Protein AF-X1P5M4-F1 (afdb_monomer_lite)

Sequence (66 aa):
ENQCMEFLASIIDVKVEDLKDPELFPVDSILDILKVLAEHEDVKAFFTKLGALLKTPVFKEFSKKV

pLDDT: mean 70.75, std 8.05, range [46.34, 84.0]

Organism: NCBI:txid412755

Foldseek 3Di:
DVVVLCVLCVVVVHDSVLCVDCVNPVPPDVVVVVVVQCVPPVSVVVVVVVVVVCPDVVVVVVVVVD

Radius of gyration: 14.31 Å; chains: 1; bounding box: 27×23×36 Å

Secondary structure (DSSP, 8-state):
-HHHHHHHHHHHT--TTGGG-TTTS--S-HHHHHHHHHHSHHHHHHHHHHHHHHTSHHHHHHTTT-

Structure (mmCIF, N/CA/C/O backbone):
data_AF-X1P5M4-F1
#
_entry.id   AF-X1P5M4-F1
#
loop_
_atom_site.group_PDB
_atom_site.id
_atom_site.type_symbol
_atom_site.label_atom_id
_atom_site.label_alt_id
_atom_site.label_comp_id
_atom_site.label_asym_id
_atom_site.label_entity_id
_atom_site.label_seq_id
_atom_site.pdbx_PDB_ins_code
_atom_site.Cartn_x
_atom_site.Cartn_y
_atom_site.Cartn_z
_atom_site.occupancy
_atom_site.B_iso_or_equiv
_atom_site.auth_seq_id
_atom_site.auth_comp_id
_atom_site.auth_asym_id
_atom_site.auth_atom_id
_atom_site.pdbx_PDB_model_num
ATOM 1 N N . GLU A 1 1 ? 7.085 -8.417 4.850 1.00 56.12 1 GLU A N 1
ATOM 2 C CA . GLU A 1 1 ? 7.480 -7.760 3.586 1.00 56.12 1 GLU A CA 1
ATOM 3 C C . GLU A 1 1 ? 6.713 -8.325 2.390 1.00 56.12 1 GLU A C 1
ATOM 5 O O . GLU A 1 1 ? 5.937 -7.581 1.810 1.00 56.12 1 GLU A O 1
ATOM 10 N N . ASN A 1 2 ? 6.791 -9.634 2.108 1.00 65.12 2 ASN A N 1
ATOM 11 C CA . ASN A 1 2 ? 6.046 -10.270 1.002 1.00 65.12 2 ASN A CA 1
ATOM 12 C C . ASN A 1 2 ? 4.526 -10.018 1.021 1.00 65.12 2 ASN A C 1
ATOM 14 O O . ASN A 1 2 ? 3.968 -9.638 0.001 1.00 65.12 2 ASN A O 1
ATOM 18 N N . GLN A 1 3 ? 3.878 -10.109 2.187 1.00 68.81 3 GLN A N 1
ATOM 19 C CA . GLN A 1 3 ? 2.436 -9.838 2.318 1.00 68.81 3 GLN A CA 1
ATOM 20 C C . GLN A 1 3 ? 2.048 -8.392 1.960 1.00 68.81 3 GLN A C 1
ATOM 22 O O . GLN A 1 3 ? 0.960 -8.148 1.447 1.00 68.81 3 GLN A O 1
ATOM 27 N N . CYS A 1 4 ? 2.933 -7.421 2.211 1.00 68.19 4 CYS A N 1
ATOM 28 C CA . CYS A 1 4 ? 2.682 -6.031 1.832 1.00 68.19 4 CYS A CA 1
ATOM 29 C C . CYS A 1 4 ? 2.798 -5.845 0.315 1.00 68.19 4 CYS A C 1
ATOM 31 O O . CYS A 1 4 ? 2.003 -5.116 -0.266 1.00 68.19 4 CYS A O 1
ATOM 33 N N . MET A 1 5 ? 3.759 -6.521 -0.320 1.00 71.38 5 MET A N 1
ATOM 34 C CA . MET A 1 5 ? 3.940 -6.475 -1.774 1.00 71.38 5 MET A CA 1
ATOM 35 C C . MET A 1 5 ? 2.777 -7.140 -2.515 1.00 71.38 5 MET A C 1
ATOM 37 O O . MET A 1 5 ? 2.286 -6.587 -3.489 1.00 71.38 5 MET A O 1
ATOM 41 N N . GLU A 1 6 ? 2.287 -8.279 -2.022 1.00 77.56 6 GLU A N 1
ATOM 42 C CA . GLU A 1 6 ? 1.096 -8.953 -2.562 1.00 77.56 6 GLU A CA 1
ATOM 43 C C . GLU A 1 6 ? -0.148 -8.063 -2.483 1.00 77.56 6 GLU A C 1
ATOM 45 O O . GLU A 1 6 ? -0.904 -7.948 -3.447 1.00 77.56 6 GLU A O 1
ATOM 50 N N . PHE A 1 7 ? -0.337 -7.377 -1.354 1.00 76.44 7 PHE A N 1
ATOM 51 C CA . PHE A 1 7 ? -1.442 -6.441 -1.189 1.00 76.44 7 PHE A CA 1
ATOM 52 C C . PHE A 1 7 ? -1.338 -5.252 -2.152 1.00 76.44 7 PHE A C 1
ATOM 54 O O . PHE A 1 7 ? -2.314 -4.924 -2.823 1.00 76.44 7 PHE A O 1
ATOM 61 N N . LEU A 1 8 ? -0.160 -4.637 -2.268 1.00 72.81 8 LEU A N 1
ATOM 62 C CA . LEU A 1 8 ? 0.061 -3.524 -3.195 1.00 72.81 8 LEU A CA 1
ATOM 63 C C . LEU A 1 8 ? -0.175 -3.943 -4.648 1.00 72.81 8 LEU A C 1
ATOM 65 O O . LEU A 1 8 ? -0.900 -3.251 -5.356 1.00 72.81 8 LEU A O 1
ATOM 69 N N . ALA A 1 9 ? 0.356 -5.099 -5.052 1.00 77.25 9 ALA A N 1
ATOM 70 C CA . ALA A 1 9 ? 0.149 -5.678 -6.375 1.00 77.25 9 ALA A CA 1
ATOM 71 C C . ALA A 1 9 ? -1.349 -5.868 -6.677 1.00 77.25 9 ALA A C 1
ATOM 73 O O . ALA A 1 9 ? -1.819 -5.490 -7.746 1.00 77.25 9 ALA A O 1
ATOM 74 N N . SER A 1 10 ? -2.121 -6.348 -5.692 1.00 78.44 10 SER A N 1
ATOM 75 C CA . SER A 1 10 ? -3.572 -6.533 -5.831 1.00 78.44 10 SER A CA 1
ATOM 76 C C . SER A 1 10 ? -4.372 -5.229 -5.934 1.00 78.44 10 SER A C 1
ATOM 78 O O . SER A 1 10 ? -5.424 -5.214 -6.563 1.00 78.44 10 SER A O 1
ATOM 80 N N . ILE A 1 11 ? -3.899 -4.135 -5.327 1.00 77.19 11 ILE A N 1
ATOM 81 C CA . ILE A 1 11 ? -4.584 -2.834 -5.383 1.00 77.19 11 ILE A CA 1
ATOM 82 C C . ILE A 1 11 ? -4.440 -2.200 -6.765 1.00 77.19 11 ILE A C 1
ATOM 84 O O . ILE A 1 11 ? -5.371 -1.557 -7.242 1.00 77.19 11 ILE A O 1
ATOM 88 N N . ILE A 1 12 ? -3.266 -2.349 -7.376 1.00 72.88 12 ILE A N 1
ATOM 89 C CA . ILE A 1 12 ? -2.912 -1.670 -8.628 1.00 72.88 12 ILE A CA 1
ATOM 90 C C . ILE A 1 12 ? -3.006 -2.592 -9.853 1.00 72.88 12 ILE A C 1
ATOM 92 O O . ILE A 1 12 ? -2.624 -2.182 -10.942 1.00 72.88 12 ILE A O 1
ATOM 96 N N . ASP A 1 13 ? -3.524 -3.809 -9.660 1.00 78.06 13 ASP A N 1
ATOM 97 C CA . ASP A 1 13 ? -3.738 -4.844 -10.681 1.00 78.06 13 ASP A CA 1
ATOM 98 C C . ASP A 1 13 ? -2.470 -5.213 -11.477 1.00 78.06 13 ASP A C 1
ATOM 100 O O . ASP A 1 13 ? -2.463 -5.284 -12.705 1.00 78.06 13 ASP A O 1
ATOM 104 N N . VAL A 1 14 ? -1.369 -5.452 -10.757 1.00 81.06 14 VAL A N 1
ATOM 105 C CA . VAL A 1 14 ? -0.097 -5.943 -11.322 1.00 81.06 14 VAL A CA 1
ATOM 106 C C . VAL A 1 14 ? 0.370 -7.198 -10.591 1.00 81.06 14 VAL A C 1
ATOM 108 O O . VAL A 1 14 ? -0.193 -7.580 -9.562 1.00 81.06 14 VAL A O 1
ATOM 111 N N . LYS A 1 15 ? 1.419 -7.859 -11.088 1.00 83.06 15 LYS A N 1
ATOM 112 C CA . LYS A 1 15 ? 2.051 -8.968 -10.369 1.00 83.06 15 LYS A CA 1
ATOM 113 C C . LYS A 1 15 ? 3.117 -8.466 -9.404 1.00 83.06 15 LYS A C 1
ATOM 115 O O . LYS A 1 15 ? 3.712 -7.405 -9.573 1.00 83.06 15 LYS A O 1
ATOM 120 N N . VAL A 1 16 ? 3.409 -9.274 -8.388 1.00 81.88 16 VAL A N 1
ATOM 121 C CA . VAL A 1 16 ? 4.459 -8.963 -7.405 1.00 81.88 16 VAL A CA 1
ATOM 122 C C . VAL A 1 16 ? 5.843 -8.899 -8.059 1.00 81.88 16 VAL A C 1
ATOM 124 O O . VAL A 1 16 ? 6.719 -8.187 -7.574 1.00 81.88 16 VAL A O 1
ATOM 127 N N . GLU A 1 17 ? 6.054 -9.639 -9.147 1.00 84.00 17 GLU A N 1
ATOM 128 C CA . GLU A 1 17 ? 7.288 -9.579 -9.934 1.00 84.00 17 GLU A CA 1
ATOM 129 C C . GLU A 1 17 ? 7.461 -8.223 -10.621 1.00 84.00 17 GLU A C 1
ATOM 131 O O . GLU A 1 17 ? 8.571 -7.695 -10.627 1.00 84.00 17 GLU A O 1
ATOM 136 N N . ASP A 1 18 ? 6.365 -7.638 -11.108 1.00 80.44 18 ASP A N 1
ATOM 137 C CA . ASP A 1 18 ? 6.378 -6.340 -11.782 1.00 80.44 18 ASP A CA 1
ATOM 138 C C . ASP A 1 18 ? 6.812 -5.243 -10.801 1.00 80.44 18 ASP A C 1
ATOM 140 O O . ASP A 1 18 ? 7.650 -4.418 -11.134 1.00 80.44 18 ASP A O 1
ATOM 144 N N . LEU A 1 19 ? 6.361 -5.305 -9.540 1.00 73.94 19 LEU A N 1
ATOM 145 C CA . LEU A 1 19 ? 6.784 -4.386 -8.467 1.00 73.94 19 LEU A CA 1
ATOM 146 C C . LEU A 1 19 ? 8.290 -4.418 -8.157 1.00 73.94 19 LEU A C 1
ATOM 148 O O . LEU A 1 19 ? 8.793 -3.533 -7.464 1.00 73.94 19 LEU A O 1
ATOM 152 N N . LYS A 1 20 ? 8.995 -5.468 -8.584 1.00 74.38 20 LYS A N 1
ATOM 153 C CA . LYS A 1 20 ? 10.442 -5.628 -8.388 1.00 74.38 20 LYS A CA 1
ATOM 154 C C . LYS A 1 20 ? 11.240 -5.235 -9.623 1.00 74.38 20 LYS A C 1
ATOM 156 O O . LYS A 1 20 ? 12.467 -5.236 -9.545 1.00 74.38 20 LYS A O 1
ATOM 161 N N . ASP A 1 21 ? 10.570 -4.941 -10.732 1.00 78.19 21 ASP A N 1
ATOM 162 C CA . ASP A 1 21 ? 11.200 -4.489 -11.959 1.00 78.19 21 ASP A CA 1
ATOM 163 C C . ASP A 1 21 ? 11.475 -2.979 -11.858 1.00 78.19 21 ASP A C 1
ATOM 165 O O . ASP A 1 21 ? 10.533 -2.183 -11.849 1.00 78.19 21 ASP A O 1
ATOM 169 N N . PRO A 1 22 ? 12.747 -2.555 -11.777 1.00 73.25 22 PRO A N 1
ATOM 170 C CA . PRO A 1 22 ? 13.096 -1.145 -11.670 1.00 73.25 22 PRO A CA 1
ATOM 171 C C . PRO A 1 22 ? 12.775 -0.329 -12.935 1.00 73.25 22 P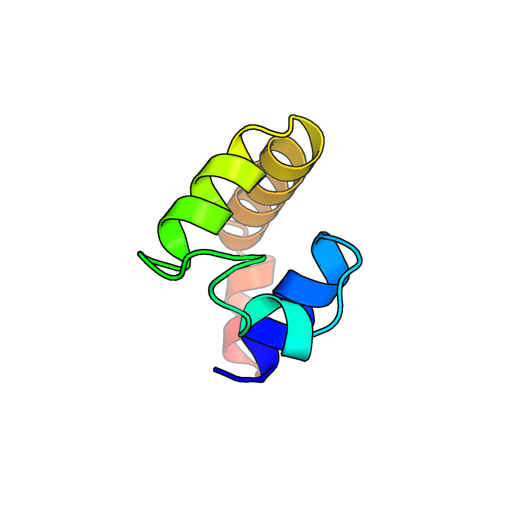RO A C 1
ATOM 173 O O . PRO A 1 22 ? 12.782 0.898 -12.856 1.00 73.25 22 PRO A O 1
ATOM 176 N N . GLU A 1 23 ? 12.497 -0.956 -14.084 1.00 77.94 23 GLU A N 1
ATOM 177 C CA . GLU A 1 23 ? 12.031 -0.253 -15.287 1.00 77.94 23 GLU A CA 1
ATOM 178 C C . GLU A 1 23 ? 10.527 0.057 -15.229 1.00 77.94 23 GLU A C 1
ATOM 180 O O . GLU A 1 23 ? 10.099 1.111 -15.703 1.00 77.94 23 GLU A O 1
ATOM 185 N N . LEU A 1 24 ? 9.729 -0.829 -14.622 1.00 71.50 24 LEU A N 1
ATOM 186 C CA . LEU A 1 24 ? 8.283 -0.639 -14.436 1.00 71.50 24 LEU A CA 1
ATOM 187 C C . LEU A 1 24 ? 7.970 0.181 -13.177 1.00 71.50 24 LEU A C 1
ATOM 189 O O . LEU A 1 24 ? 7.086 1.037 -13.185 1.00 71.50 24 LEU A O 1
ATOM 193 N N . PHE A 1 25 ? 8.715 -0.071 -12.104 1.00 70.19 25 PHE A N 1
ATOM 194 C CA . PHE A 1 25 ? 8.595 0.578 -10.806 1.00 70.19 25 PHE A CA 1
ATOM 195 C C . PHE A 1 25 ? 9.990 0.996 -10.326 1.00 70.19 25 PHE A C 1
ATOM 197 O O . PHE A 1 25 ? 10.609 0.267 -9.552 1.00 70.19 25 PHE A O 1
ATOM 204 N N . PRO A 1 26 ? 10.514 2.159 -10.758 1.00 65.00 26 PRO A N 1
ATOM 205 C CA . PRO A 1 26 ? 11.811 2.658 -10.306 1.00 65.00 26 PRO A CA 1
ATOM 206 C C . PRO A 1 26 ? 11.828 2.785 -8.776 1.00 65.00 26 PRO A C 1
ATOM 208 O O . PRO A 1 26 ? 11.142 3.619 -8.181 1.00 65.00 26 PRO A O 1
ATOM 211 N N . VAL A 1 27 ? 12.568 1.879 -8.130 1.00 58.78 27 VAL A N 1
ATOM 212 C CA . VAL A 1 27 ? 12.509 1.626 -6.685 1.00 58.78 27 VAL A CA 1
ATOM 213 C C . VAL A 1 27 ? 13.356 2.647 -5.920 1.00 58.78 27 VAL A C 1
ATOM 215 O O . VAL A 1 27 ? 14.395 2.300 -5.366 1.00 58.78 27 VAL A O 1
ATOM 218 N N . ASP A 1 28 ? 12.898 3.898 -5.854 1.00 55.47 28 ASP A N 1
ATOM 219 C CA . ASP A 1 28 ? 13.475 4.912 -4.952 1.00 55.47 28 ASP A CA 1
ATOM 220 C C . ASP A 1 28 ? 12.689 5.106 -3.648 1.00 55.47 28 ASP A C 1
ATOM 222 O O . ASP A 1 28 ? 13.190 5.751 -2.732 1.00 55.47 28 ASP A O 1
ATOM 226 N N . SER A 1 29 ? 11.519 4.474 -3.493 1.00 59.16 29 SER A N 1
ATOM 227 C CA . SER A 1 29 ? 10.965 4.001 -2.210 1.00 59.16 29 SER A CA 1
ATOM 228 C C . SER A 1 29 ? 9.494 3.649 -2.404 1.00 59.16 29 SER A C 1
ATOM 230 O O . SER A 1 29 ? 8.745 4.388 -3.034 1.00 59.16 29 SER A O 1
ATOM 232 N N . ILE A 1 30 ? 9.023 2.578 -1.772 1.00 59.97 30 ILE A N 1
ATOM 233 C CA . ILE A 1 30 ? 7.595 2.233 -1.628 1.00 59.97 30 ILE A CA 1
ATOM 234 C C . ILE A 1 30 ? 6.729 3.454 -1.228 1.00 59.97 30 ILE A C 1
ATOM 236 O O . ILE A 1 30 ? 5.546 3.521 -1.557 1.00 59.97 30 ILE A O 1
ATOM 240 N N . LEU A 1 31 ? 7.316 4.450 -0.552 1.00 59.69 31 LEU A N 1
ATOM 241 C CA . LEU A 1 31 ? 6.670 5.715 -0.200 1.00 59.6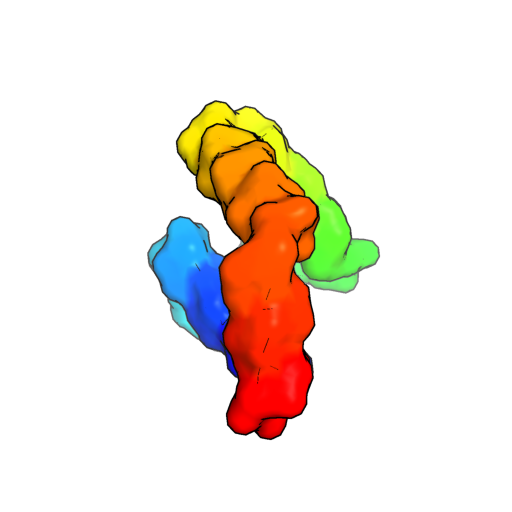9 31 LEU A CA 1
ATOM 242 C C . LEU A 1 31 ? 6.285 6.588 -1.400 1.00 59.69 31 LEU A C 1
ATOM 244 O O . LEU A 1 31 ? 5.267 7.270 -1.324 1.00 59.69 31 LEU A O 1
ATOM 248 N N . ASP A 1 32 ? 7.059 6.585 -2.482 1.00 64.50 32 ASP A N 1
ATOM 249 C CA . ASP A 1 32 ? 6.731 7.371 -3.672 1.00 64.50 32 ASP A CA 1
ATOM 250 C C . ASP A 1 32 ? 5.641 6.688 -4.501 1.00 64.50 32 ASP A C 1
ATOM 252 O O . ASP A 1 32 ? 4.732 7.364 -4.976 1.00 64.50 32 ASP A O 1
ATOM 256 N N . ILE A 1 33 ? 5.614 5.350 -4.531 1.00 67.56 33 ILE A N 1
ATOM 257 C CA . ILE A 1 33 ? 4.465 4.594 -5.053 1.00 67.56 33 ILE A CA 1
ATOM 258 C C . ILE A 1 33 ? 3.214 4.919 -4.229 1.00 67.56 33 ILE A C 1
ATOM 260 O O . ILE A 1 33 ? 2.176 5.258 -4.787 1.00 67.56 33 ILE A O 1
ATOM 264 N N . LEU A 1 34 ? 3.304 4.895 -2.895 1.00 66.69 34 LEU A N 1
ATOM 265 C CA . LEU A 1 34 ? 2.185 5.269 -2.025 1.00 66.69 34 LEU A CA 1
ATOM 266 C C . LEU A 1 34 ? 1.745 6.729 -2.204 1.00 66.69 34 LEU A C 1
ATOM 268 O O . LEU A 1 34 ? 0.553 7.000 -2.087 1.00 66.69 34 LEU A O 1
ATOM 272 N N . LYS A 1 35 ? 2.661 7.664 -2.494 1.00 65.69 35 LYS A N 1
ATOM 273 C CA . LYS A 1 35 ? 2.309 9.053 -2.834 1.00 65.69 35 LYS A CA 1
ATOM 274 C C . LYS A 1 35 ? 1.530 9.130 -4.137 1.00 65.69 35 LYS A C 1
ATOM 276 O O . LYS A 1 35 ? 0.458 9.719 -4.128 1.00 65.69 35 LYS A O 1
ATOM 281 N N . VAL A 1 36 ? 2.033 8.517 -5.210 1.00 69.12 36 VAL A N 1
ATOM 282 C CA . VAL A 1 36 ? 1.344 8.489 -6.511 1.00 69.12 36 VAL A CA 1
ATOM 283 C C . VAL A 1 36 ? -0.029 7.842 -6.354 1.00 69.12 36 VAL A C 1
ATOM 285 O O . VAL A 1 36 ? -1.035 8.390 -6.786 1.00 69.12 36 VAL A O 1
ATOM 288 N N . LEU A 1 37 ? -0.110 6.726 -5.628 1.00 66.44 37 LEU A N 1
ATOM 289 C CA . LEU A 1 37 ? -1.380 6.073 -5.337 1.00 66.44 37 LEU A CA 1
ATOM 290 C C . LEU A 1 37 ? -2.310 6.959 -4.502 1.00 66.44 37 LEU A C 1
ATOM 292 O O . LEU A 1 37 ? -3.498 7.004 -4.783 1.00 66.44 37 LEU A O 1
ATOM 296 N N . ALA A 1 38 ? -1.805 7.718 -3.530 1.00 64.88 38 ALA A N 1
ATOM 297 C CA . ALA A 1 38 ? -2.609 8.665 -2.756 1.00 64.88 38 ALA A CA 1
ATOM 298 C C . ALA A 1 38 ? -3.114 9.878 -3.565 1.00 64.88 38 ALA A C 1
ATOM 300 O O . ALA A 1 38 ? -4.022 10.572 -3.094 1.00 64.88 38 ALA A O 1
ATOM 301 N N . GLU A 1 39 ? -2.566 10.143 -4.755 1.00 67.75 39 GLU A N 1
ATOM 302 C CA . GLU A 1 39 ? -3.098 11.147 -5.685 1.00 67.75 39 GLU A CA 1
ATOM 303 C C . GLU A 1 39 ? -4.356 10.657 -6.418 1.00 67.75 39 GLU A C 1
ATOM 305 O O . GLU A 1 39 ? -5.175 11.480 -6.828 1.00 67.75 39 GLU A O 1
ATOM 310 N N . HIS A 1 40 ? -4.584 9.341 -6.509 1.00 78.81 40 HIS A N 1
ATOM 311 C CA . HIS A 1 40 ? -5.847 8.805 -7.016 1.00 78.81 40 HIS A CA 1
ATOM 312 C C . HIS A 1 40 ? -6.973 9.058 -6.001 1.00 78.81 40 HIS A C 1
ATOM 314 O O . HIS A 1 40 ? -6.901 8.613 -4.851 1.00 78.81 40 HIS A O 1
ATOM 320 N N . GLU A 1 41 ? -8.044 9.746 -6.419 1.00 72.69 41 GLU A N 1
ATOM 321 C CA . GLU A 1 41 ? -9.168 10.112 -5.536 1.00 72.69 41 GLU A CA 1
ATOM 322 C C . GLU A 1 41 ? -9.767 8.906 -4.798 1.00 72.69 41 GLU A C 1
ATOM 324 O O . GLU A 1 41 ? -10.043 8.987 -3.597 1.00 72.69 41 GLU A O 1
ATOM 329 N N . ASP A 1 42 ? -9.892 7.768 -5.480 1.00 71.31 42 ASP A N 1
ATOM 330 C CA . ASP A 1 42 ? -10.451 6.542 -4.906 1.00 71.31 42 ASP A CA 1
ATOM 331 C C . ASP A 1 42 ? -9.551 5.937 -3.825 1.00 71.31 42 ASP A C 1
ATOM 333 O O . ASP A 1 42 ? -10.015 5.514 -2.762 1.00 71.31 42 ASP A O 1
ATOM 337 N N . VAL A 1 43 ? -8.239 5.957 -4.045 1.00 72.25 43 VAL A N 1
ATOM 338 C CA . VAL A 1 43 ? -7.252 5.445 -3.091 1.00 72.25 43 VAL A CA 1
ATOM 339 C C . VAL A 1 43 ? -7.138 6.381 -1.887 1.00 72.25 43 VAL A C 1
ATOM 341 O O . VAL A 1 43 ? -7.085 5.932 -0.739 1.00 72.25 43 VAL A O 1
ATOM 344 N N . LYS A 1 44 ? -7.204 7.696 -2.113 1.00 71.81 44 LYS A N 1
ATOM 345 C CA . LYS A 1 44 ? -7.294 8.695 -1.045 1.00 71.81 44 LYS A CA 1
ATOM 346 C C . LYS A 1 44 ? -8.541 8.482 -0.190 1.00 71.81 44 LYS A C 1
ATOM 348 O O . LYS A 1 44 ? -8.460 8.534 1.043 1.00 71.81 44 LYS A O 1
ATOM 353 N N . ALA A 1 45 ? -9.684 8.203 -0.814 1.00 75.69 45 ALA A N 1
ATOM 354 C CA . ALA A 1 45 ? -10.922 7.882 -0.114 1.00 75.69 45 ALA A CA 1
ATOM 355 C C . ALA A 1 45 ? -10.800 6.572 0.685 1.00 75.69 45 ALA A C 1
ATOM 357 O O . ALA A 1 45 ? -11.243 6.519 1.838 1.00 75.69 45 ALA A O 1
ATOM 358 N N . PHE A 1 46 ? -10.151 5.549 0.121 1.00 78.25 46 PHE A N 1
ATOM 359 C CA . PHE A 1 46 ? -9.859 4.289 0.804 1.00 78.25 46 PHE A CA 1
ATOM 360 C C . PHE A 1 46 ? -8.989 4.501 2.049 1.00 78.25 46 PHE A C 1
ATOM 362 O O . PHE A 1 46 ? -9.414 4.149 3.150 1.00 78.25 46 PHE A O 1
ATOM 369 N N . PHE 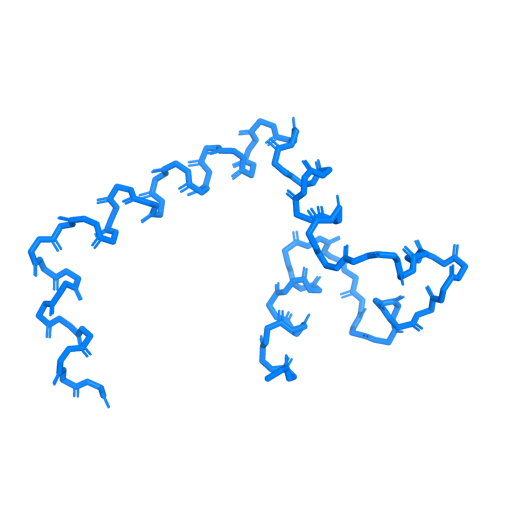A 1 47 ? -7.824 5.149 1.923 1.00 76.69 47 PHE A N 1
ATOM 370 C CA . PHE A 1 47 ? -6.932 5.400 3.062 1.00 76.69 47 PHE A CA 1
ATOM 371 C C . PHE A 1 47 ? -7.551 6.331 4.107 1.00 76.69 47 PHE A C 1
ATOM 373 O O . PHE A 1 47 ? -7.329 6.142 5.303 1.00 76.69 47 PHE A O 1
ATOM 380 N N . THR A 1 48 ? -8.385 7.289 3.695 1.00 79.00 48 THR A N 1
ATOM 381 C CA . THR A 1 48 ? -9.133 8.151 4.625 1.00 79.00 48 THR A CA 1
ATOM 382 C C . THR A 1 48 ? -10.119 7.335 5.462 1.00 79.00 48 THR A C 1
ATOM 384 O O . THR A 1 48 ? -10.156 7.472 6.689 1.00 79.00 48 THR A O 1
ATOM 387 N N . LYS A 1 49 ? -10.890 6.443 4.826 1.00 78.44 49 LYS A N 1
ATOM 388 C CA . LYS A 1 49 ? -11.831 5.553 5.523 1.00 78.44 49 LYS A CA 1
ATOM 389 C C . LYS A 1 49 ? -11.105 4.530 6.393 1.00 78.44 49 LYS A C 1
ATOM 391 O O . LYS A 1 49 ? -11.514 4.321 7.533 1.00 78.44 49 LYS A O 1
ATOM 396 N N . LEU A 1 50 ? -10.009 3.951 5.903 1.00 76.94 50 LEU A N 1
ATOM 397 C CA . LEU A 1 50 ? -9.174 3.025 6.666 1.00 76.94 50 LEU 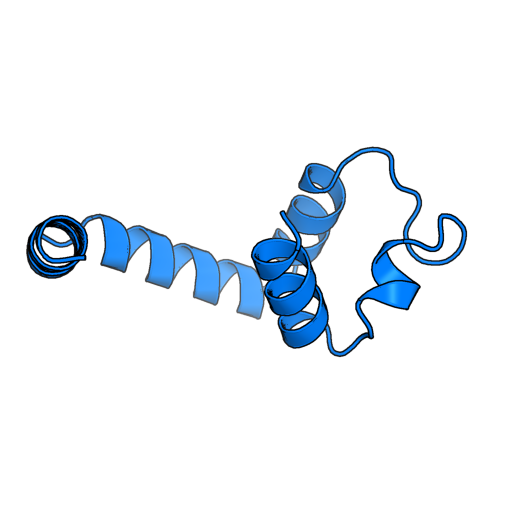A CA 1
ATOM 398 C C . LEU A 1 50 ? -8.578 3.712 7.900 1.00 76.94 50 LEU A C 1
ATOM 400 O O . LEU A 1 50 ? -8.701 3.200 9.007 1.00 76.94 50 LEU A O 1
ATOM 404 N N . GLY A 1 51 ? -8.015 4.912 7.748 1.00 76.25 51 GLY A N 1
ATOM 405 C CA . GLY A 1 51 ? -7.484 5.698 8.860 1.00 76.25 51 GLY A CA 1
ATOM 406 C C . GLY A 1 51 ? -8.546 6.072 9.899 1.00 76.25 51 GLY A C 1
ATOM 407 O O . GLY A 1 51 ? -8.255 6.086 11.095 1.00 76.25 51 GLY A O 1
ATOM 408 N N . ALA A 1 52 ? -9.784 6.337 9.474 1.00 78.81 52 ALA A N 1
ATOM 409 C CA . ALA A 1 52 ? -10.909 6.525 10.388 1.00 78.81 52 ALA A CA 1
ATOM 410 C C . ALA A 1 52 ? -11.264 5.222 11.125 1.00 78.81 52 ALA A C 1
ATOM 412 O O . ALA A 1 52 ? -11.462 5.245 12.340 1.00 78.81 52 ALA A O 1
ATOM 413 N N . LEU A 1 53 ? -11.265 4.088 10.418 1.00 73.94 53 LEU A N 1
ATOM 414 C CA . LEU A 1 53 ? -11.531 2.764 10.979 1.00 73.94 53 LEU A CA 1
ATOM 415 C C . LEU A 1 53 ? -10.486 2.371 12.036 1.00 73.94 53 LEU A C 1
ATOM 417 O O . LEU A 1 53 ? -10.857 1.940 13.125 1.00 73.94 53 LEU A O 1
ATOM 421 N N . LEU A 1 54 ? -9.196 2.600 11.771 1.00 75.19 54 LEU A N 1
ATOM 422 C CA . LEU A 1 54 ? -8.095 2.327 12.709 1.00 75.19 54 LEU A CA 1
ATOM 423 C C . LEU A 1 54 ? -8.197 3.139 14.012 1.00 75.19 54 LEU A C 1
ATOM 425 O O . LEU A 1 54 ? -7.693 2.719 15.052 1.00 75.19 54 LEU A O 1
ATOM 429 N N . LYS A 1 55 ? -8.854 4.305 13.974 1.00 76.75 55 LYS A N 1
ATOM 430 C CA . LYS A 1 55 ? -9.099 5.152 15.152 1.00 76.75 55 LYS A CA 1
ATOM 431 C C . LYS A 1 55 ? -10.326 4.716 15.952 1.00 76.75 55 LYS A C 1
ATOM 433 O O . LYS A 1 55 ? -10.541 5.236 17.048 1.00 76.75 55 LYS A O 1
ATOM 438 N N . THR A 1 56 ? -11.127 3.781 15.440 1.00 79.25 56 THR A N 1
ATOM 439 C CA . THR A 1 56 ? -12.292 3.283 16.172 1.00 79.25 56 THR A CA 1
ATOM 440 C C . THR A 1 56 ? -11.878 2.347 17.315 1.00 79.25 56 THR A C 1
ATOM 442 O O . THR A 1 56 ? -10.931 1.567 17.175 1.00 79.25 56 THR A O 1
ATOM 445 N N . PRO A 1 57 ? -12.601 2.368 18.452 1.00 70.69 57 PRO A N 1
ATOM 446 C CA . PRO A 1 57 ? -12.337 1.463 19.573 1.00 70.69 57 PRO A CA 1
ATOM 447 C C . PRO A 1 57 ? -12.451 -0.013 19.176 1.00 70.69 57 PRO A C 1
ATOM 449 O O . PRO A 1 57 ? -11.677 -0.839 19.648 1.00 70.69 57 PRO A O 1
ATOM 452 N N . VAL A 1 58 ? -13.374 -0.318 18.257 1.00 72.94 58 VAL A N 1
ATOM 453 C CA . VAL A 1 58 ? -13.673 -1.671 17.766 1.00 72.94 58 VAL A CA 1
ATOM 454 C C . VAL A 1 58 ? -12.452 -2.302 17.098 1.00 72.94 58 VAL A C 1
ATOM 456 O O . VAL A 1 58 ? -12.096 -3.439 17.397 1.00 72.94 58 VAL A O 1
ATOM 459 N N . PHE A 1 59 ? -11.756 -1.553 16.238 1.00 64.50 59 PHE A N 1
ATOM 460 C CA . PHE A 1 59 ? -10.556 -2.061 15.574 1.00 64.50 59 PHE A CA 1
ATOM 461 C C . PHE A 1 59 ? -9.387 -2.240 16.557 1.00 64.50 59 PHE A C 1
ATOM 463 O O . PHE A 1 59 ? -8.613 -3.189 16.449 1.00 64.50 59 PHE A O 1
ATOM 470 N N . LYS A 1 60 ? -9.302 -1.368 17.570 1.00 61.12 60 LYS A N 1
ATOM 471 C CA . LYS A 1 60 ? -8.293 -1.413 18.641 1.00 61.12 60 LYS A CA 1
ATOM 472 C C . LYS A 1 60 ? -8.466 -2.610 19.587 1.00 61.12 60 LYS A C 1
ATOM 474 O O . LYS A 1 60 ? -7.494 -3.063 20.188 1.00 61.12 60 LYS A O 1
ATOM 479 N N . GLU A 1 61 ? -9.692 -3.107 19.747 1.00 65.75 61 GLU A N 1
ATOM 480 C CA . GLU A 1 61 ? -9.968 -4.372 20.438 1.00 65.75 61 GLU A CA 1
ATOM 481 C C . GLU A 1 61 ? -9.679 -5.584 19.552 1.00 65.75 61 GLU A C 1
ATOM 483 O O . GLU A 1 61 ? -9.116 -6.569 20.031 1.00 65.75 61 GLU A O 1
ATOM 488 N N . PHE A 1 62 ? -10.008 -5.506 18.260 1.00 64.00 62 PHE A N 1
ATOM 489 C CA . PHE A 1 62 ? -9.734 -6.575 17.302 1.00 64.00 62 PHE A CA 1
ATOM 490 C C . PHE A 1 62 ? -8.226 -6.843 17.163 1.00 64.00 62 PHE A C 1
ATOM 492 O O . PHE A 1 62 ? -7.799 -7.992 17.220 1.00 64.00 62 PHE A O 1
ATOM 499 N N . SER A 1 63 ? -7.399 -5.791 17.107 1.00 60.91 63 SER A N 1
ATOM 500 C CA . SER A 1 63 ? -5.936 -5.905 17.009 1.00 60.91 63 SER A CA 1
ATOM 501 C C . SER A 1 63 ? -5.247 -6.436 18.273 1.00 60.91 63 SER A C 1
ATOM 503 O O . SER A 1 63 ? -4.050 -6.681 18.242 1.00 60.91 63 SER A O 1
ATOM 505 N N . LYS A 1 64 ? -5.957 -6.545 19.405 1.00 59.53 64 LYS A N 1
ATOM 506 C CA . LYS A 1 64 ? -5.439 -7.164 20.640 1.00 59.53 64 LYS A CA 1
ATOM 507 C C . LYS A 1 64 ? -5.733 -8.665 20.725 1.00 59.53 64 LYS A C 1
ATOM 509 O O . LYS A 1 64 ? -5.222 -9.321 21.628 1.00 59.53 64 LYS A O 1
ATOM 514 N N . LYS A 1 65 ? -6.619 -9.176 19.864 1.00 50.88 65 LYS A N 1
ATOM 515 C CA . LYS A 1 65 ? -7.054 -10.582 19.834 1.00 50.88 65 LYS A CA 1
ATOM 516 C C . LYS A 1 65 ? -6.339 -11.426 18.776 1.00 50.88 65 LYS A C 1
ATOM 518 O O . LYS A 1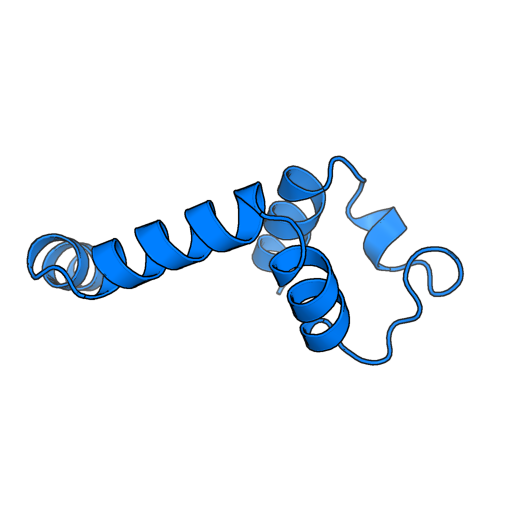 65 ? -6.489 -12.644 18.814 1.00 50.88 65 LYS A O 1
ATOM 523 N N . VAL A 1 66 ? -5.621 -10.787 17.856 1.00 46.34 66 VAL A N 1
ATO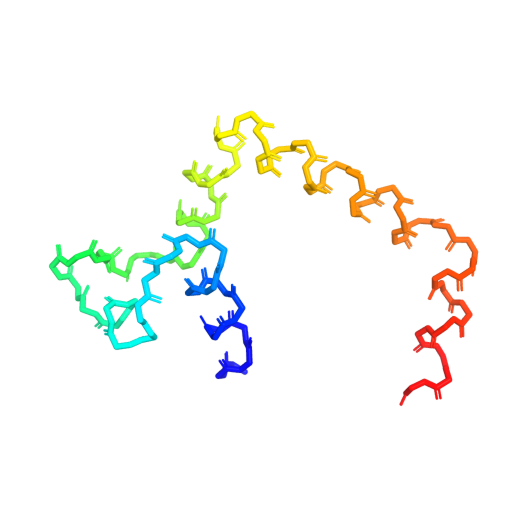M 524 C CA . VAL A 1 66 ? -4.736 -11.407 16.856 1.00 46.34 66 VAL A CA 1
ATOM 525 C C . VAL A 1 66 ? -3.309 -11.324 17.373 1.00 46.34 66 VAL A C 1
ATOM 527 O O . VAL A 1 66 ? -2.585 -12.329 17.234 1.00 46.34 66 VAL A O 1
#